Protein AF-A0A818XNA2-F1 (afdb_monomer_lite)

Structure (mmCIF, N/CA/C/O backbone):
data_AF-A0A818XNA2-F1
#
_entry.id   AF-A0A818XNA2-F1
#
loop_
_atom_site.group_PDB
_atom_site.id
_atom_site.type_symbol
_atom_site.label_atom_id
_atom_site.label_alt_id
_atom_site.label_comp_id
_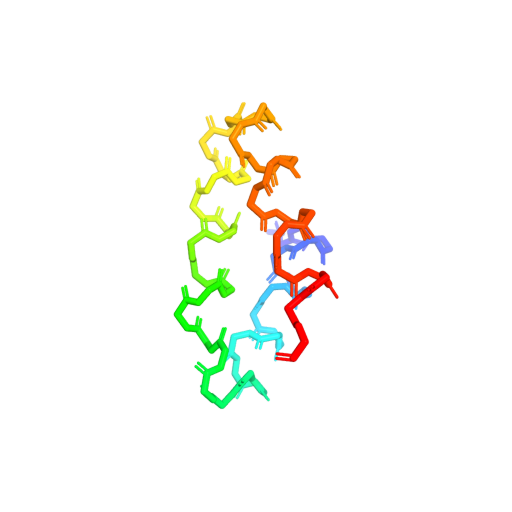atom_site.label_asym_id
_atom_site.label_entity_id
_atom_site.label_seq_id
_atom_site.pdbx_PDB_ins_code
_atom_site.Cartn_x
_atom_site.Cartn_y
_atom_site.Cartn_z
_atom_site.occupancy
_atom_site.B_iso_or_equiv
_atom_site.auth_seq_id
_atom_site.auth_comp_id
_atom_site.auth_asym_id
_atom_site.auth_atom_id
_atom_site.pdbx_PDB_model_num
ATOM 1 N N . MET A 1 1 ? 6.862 -8.582 17.529 1.00 50.19 1 MET A N 1
ATOM 2 C CA . MET A 1 1 ? 6.534 -9.610 16.519 1.00 50.19 1 MET A CA 1
ATOM 3 C C . MET A 1 1 ? 6.039 -8.872 15.291 1.00 50.19 1 MET A C 1
ATOM 5 O O . MET A 1 1 ? 4.947 -8.331 15.367 1.00 50.19 1 MET A O 1
ATOM 9 N N . SER A 1 2 ? 6.840 -8.766 14.228 1.00 61.12 2 SER A N 1
ATOM 10 C CA . SER A 1 2 ? 6.362 -8.145 12.985 1.00 61.12 2 SER A CA 1
ATOM 11 C C . SER A 1 2 ? 5.447 -9.105 12.246 1.00 61.12 2 SER A C 1
ATOM 13 O O . SER A 1 2 ? 5.711 -10.310 12.189 1.00 61.12 2 SER A O 1
ATOM 15 N N . SER A 1 3 ? 4.356 -8.579 11.701 1.00 81.81 3 SER A N 1
ATOM 16 C CA . SER A 1 3 ? 3.460 -9.385 10.878 1.00 81.81 3 SER A CA 1
ATOM 17 C C . SER A 1 3 ? 4.160 -9.770 9.569 1.00 81.81 3 SER A C 1
ATOM 19 O O . SER A 1 3 ? 5.022 -9.045 9.071 1.00 81.81 3 SER A O 1
ATOM 21 N N . ARG A 1 4 ? 3.774 -10.904 8.967 1.00 90.44 4 ARG A N 1
ATOM 22 C CA . ARG A 1 4 ? 4.276 -11.304 7.636 1.00 90.44 4 ARG A CA 1
ATOM 23 C C . ARG A 1 4 ? 4.103 -10.198 6.586 1.00 90.44 4 ARG A C 1
ATOM 25 O O . ARG A 1 4 ? 4.922 -10.087 5.682 1.00 90.44 4 ARG A O 1
ATOM 32 N N . VAL A 1 5 ? 3.056 -9.385 6.728 1.00 87.25 5 VAL A N 1
ATOM 33 C CA . VAL A 1 5 ? 2.750 -8.274 5.821 1.00 87.25 5 VAL A CA 1
ATOM 34 C C . VAL A 1 5 ? 3.755 -7.132 5.977 1.00 87.25 5 VAL A C 1
ATOM 36 O O . VAL A 1 5 ? 4.237 -6.620 4.977 1.00 87.25 5 VAL A O 1
ATOM 39 N N . GLU A 1 6 ? 4.137 -6.775 7.204 1.00 87.50 6 GLU A N 1
ATOM 40 C CA . GLU A 1 6 ? 5.143 -5.728 7.454 1.00 87.50 6 GLU A CA 1
ATOM 41 C C . GLU A 1 6 ? 6.518 -6.102 6.897 1.00 87.50 6 GLU A C 1
ATOM 43 O O . GLU A 1 6 ? 7.199 -5.262 6.312 1.00 87.50 6 GLU A O 1
ATOM 48 N N . VAL A 1 7 ? 6.918 -7.370 7.039 1.00 92.06 7 VAL A N 1
ATOM 49 C CA . VAL A 1 7 ? 8.179 -7.867 6.467 1.00 92.06 7 VAL A CA 1
ATOM 50 C C . VAL A 1 7 ? 8.151 -7.742 4.944 1.00 92.06 7 VAL A C 1
ATOM 52 O O . VAL A 1 7 ? 9.063 -7.164 4.358 1.00 92.06 7 VAL A O 1
ATOM 55 N N . TYR A 1 8 ? 7.064 -8.194 4.315 1.00 91.56 8 TYR A N 1
ATOM 56 C CA . TYR A 1 8 ? 6.886 -8.098 2.868 1.00 91.56 8 TYR A CA 1
ATOM 57 C C . TYR A 1 8 ? 6.900 -6.646 2.365 1.00 91.56 8 TYR A C 1
ATOM 59 O O . TYR A 1 8 ? 7.571 -6.330 1.384 1.00 91.56 8 TYR A O 1
ATOM 67 N N . LEU A 1 9 ? 6.184 -5.742 3.040 1.00 90.56 9 LEU A N 1
ATOM 68 C CA . LEU A 1 9 ? 6.136 -4.328 2.662 1.00 90.56 9 LEU A CA 1
ATOM 69 C C . LEU A 1 9 ? 7.502 -3.655 2.817 1.00 90.56 9 LEU A C 1
ATOM 71 O O . LEU A 1 9 ? 7.885 -2.872 1.951 1.00 90.56 9 LEU A O 1
ATOM 75 N N . ASN A 1 10 ? 8.271 -3.980 3.858 1.00 89.81 10 ASN A N 1
ATOM 76 C CA . ASN A 1 10 ? 9.632 -3.463 4.008 1.00 89.81 10 ASN A CA 1
ATOM 77 C C . ASN A 1 10 ? 10.554 -3.911 2.869 1.00 89.81 10 ASN A C 1
ATOM 79 O O . ASN A 1 10 ? 11.240 -3.072 2.289 1.00 89.81 10 ASN A O 1
ATOM 83 N N . GLU A 1 11 ? 10.517 -5.187 2.483 1.00 91.44 11 GLU A N 1
ATOM 84 C CA . GLU A 1 11 ? 11.289 -5.679 1.334 1.00 91.44 11 GLU A CA 1
ATOM 85 C C . GLU A 1 11 ? 10.887 -4.972 0.033 1.00 91.44 11 GLU A C 1
ATOM 87 O O . GLU A 1 11 ? 11.745 -4.585 -0.763 1.00 91.44 11 GLU A O 1
ATOM 92 N N . ARG A 1 12 ? 9.584 -4.760 -0.186 1.00 91.00 12 ARG A N 1
ATOM 93 C CA . ARG A 1 12 ? 9.081 -4.080 -1.385 1.00 91.00 12 ARG A CA 1
ATOM 94 C C . ARG A 1 12 ? 9.409 -2.593 -1.424 1.00 91.00 12 ARG A C 1
ATOM 96 O O . ARG A 1 12 ? 9.740 -2.102 -2.496 1.00 91.00 12 ARG A O 1
ATOM 103 N N . LYS A 1 13 ? 9.391 -1.893 -0.290 1.00 89.69 13 LYS A N 1
ATOM 104 C CA . LYS A 1 13 ? 9.833 -0.492 -0.204 1.00 89.69 13 LYS A CA 1
ATOM 105 C C . LYS A 1 13 ? 11.330 -0.361 -0.485 1.00 89.69 13 LYS A C 1
ATOM 107 O O . LYS A 1 13 ? 11.719 0.496 -1.271 1.00 89.69 13 LYS A O 1
ATOM 112 N N . SER A 1 14 ? 12.162 -1.232 0.093 1.00 87.25 14 SER A N 1
ATOM 113 C CA . SER A 1 14 ? 13.617 -1.204 -0.118 1.00 87.25 14 SER A CA 1
ATOM 114 C C . SER A 1 14 ? 14.023 -1.570 -1.548 1.00 87.25 14 SER A C 1
ATOM 116 O O . SER A 1 14 ? 14.927 -0.950 -2.100 1.00 87.25 14 SER A O 1
ATOM 118 N N . ASN A 1 15 ? 13.338 -2.534 -2.167 1.00 87.50 15 ASN A N 1
ATOM 119 C CA . ASN A 1 15 ? 13.640 -2.994 -3.527 1.00 87.50 15 ASN A CA 1
ATOM 120 C C . ASN A 1 15 ? 12.823 -2.275 -4.614 1.00 87.50 15 ASN A C 1
ATOM 122 O O . ASN A 1 15 ? 13.000 -2.543 -5.800 1.00 87.50 15 ASN A O 1
ATOM 126 N N . GLY A 1 16 ? 11.898 -1.398 -4.224 1.00 76.88 16 GLY A N 1
ATOM 127 C CA . GLY A 1 16 ? 10.880 -0.830 -5.107 1.00 76.88 16 GLY A CA 1
ATOM 128 C C . GLY A 1 16 ? 11.392 0.232 -6.074 1.00 76.88 16 GLY A C 1
ATOM 129 O O . GLY A 1 16 ? 10.696 0.538 -7.039 1.00 76.88 16 GLY A O 1
ATOM 130 N N . GLY A 1 17 ? 12.585 0.793 -5.851 1.00 86.31 17 GLY A N 1
ATOM 131 C CA . GLY A 1 17 ? 13.155 1.838 -6.705 1.00 86.31 17 GLY A CA 1
ATOM 132 C C . GLY A 1 17 ? 12.169 2.993 -6.917 1.00 86.31 17 GLY A C 1
ATOM 133 O O . GLY A 1 17 ? 11.743 3.633 -5.959 1.00 86.31 17 GLY A O 1
ATOM 134 N N . ALA A 1 18 ? 11.762 3.218 -8.169 1.00 85.00 18 ALA A N 1
ATOM 135 C CA . ALA A 1 18 ? 10.788 4.250 -8.535 1.00 85.00 18 ALA A CA 1
ATOM 136 C C . ALA A 1 18 ? 9.382 4.040 -7.938 1.00 85.00 18 ALA A C 1
ATOM 138 O O . ALA A 1 18 ? 8.631 5.002 -7.848 1.00 85.00 18 ALA A O 1
ATOM 139 N N . LEU A 1 19 ? 9.043 2.813 -7.523 1.00 87.69 19 LEU A N 1
ATOM 140 C CA . LEU A 1 19 ? 7.749 2.446 -6.937 1.00 87.69 19 LEU A CA 1
ATOM 141 C C . LEU A 1 19 ? 7.740 2.499 -5.399 1.00 87.69 19 LEU A C 1
ATOM 143 O O . LEU A 1 19 ? 6.761 2.099 -4.768 1.00 87.69 19 LEU A O 1
ATOM 147 N N . ALA A 1 20 ? 8.843 2.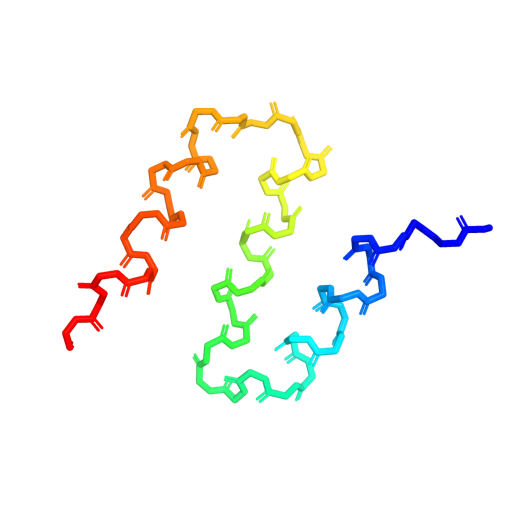914 -4.764 1.00 88.25 20 ALA A N 1
ATOM 148 C CA . ALA A 1 20 ? 8.964 2.903 -3.305 1.00 88.25 20 ALA A CA 1
ATOM 149 C C . ALA A 1 20 ? 7.905 3.787 -2.615 1.00 88.25 20 ALA A C 1
ATOM 151 O O . ALA A 1 20 ? 7.400 3.422 -1.552 1.00 88.25 20 ALA A O 1
ATOM 152 N N . ASN A 1 21 ? 7.528 4.909 -3.236 1.0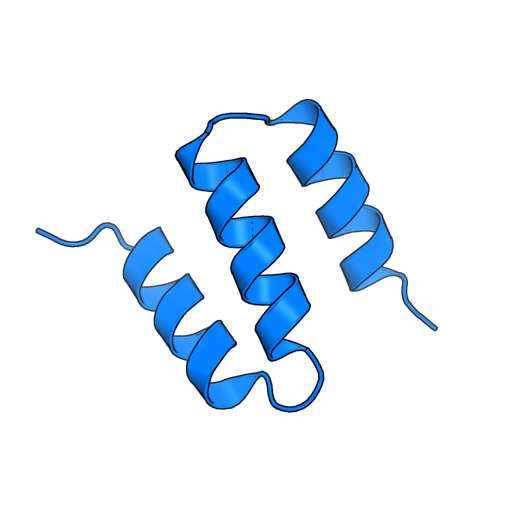0 88.88 21 ASN A N 1
ATOM 153 C CA . ASN A 1 21 ? 6.504 5.815 -2.711 1.00 88.88 21 ASN A CA 1
ATOM 154 C C . ASN A 1 21 ? 5.103 5.197 -2.775 1.00 88.88 21 ASN A C 1
ATOM 156 O O . ASN A 1 21 ? 4.326 5.319 -1.834 1.00 88.88 21 ASN A O 1
ATOM 160 N N . GLU A 1 22 ? 4.794 4.477 -3.846 1.00 91.62 22 GLU A N 1
ATOM 161 C CA . GLU A 1 22 ? 3.537 3.757 -4.002 1.00 91.62 22 GLU A CA 1
ATOM 162 C C . GLU A 1 22 ? 3.425 2.635 -2.965 1.00 91.62 22 GLU A C 1
ATOM 164 O O . GLU A 1 22 ? 2.370 2.455 -2.362 1.00 91.62 22 GLU A O 1
ATOM 169 N N . TRP A 1 23 ? 4.522 1.927 -2.676 1.00 92.81 23 TRP A N 1
ATOM 170 C CA . TRP A 1 23 ? 4.547 0.939 -1.594 1.00 92.81 23 TRP A CA 1
ATOM 171 C C . TRP A 1 23 ? 4.327 1.560 -0.207 1.00 92.81 23 TRP A C 1
ATOM 173 O O . TRP A 1 23 ? 3.639 0.952 0.616 1.00 92.81 23 TRP A O 1
ATOM 183 N N . LEU A 1 24 ? 4.859 2.761 0.053 1.00 92.44 24 LEU A N 1
ATOM 184 C CA . LEU A 1 24 ? 4.589 3.513 1.289 1.00 92.44 24 LEU A CA 1
ATOM 185 C C . LEU A 1 24 ? 3.109 3.903 1.408 1.00 92.44 24 LEU A C 1
ATOM 187 O O . LEU A 1 24 ? 2.516 3.787 2.480 1.00 92.44 24 LEU A O 1
ATOM 191 N N . GLU A 1 25 ? 2.496 4.330 0.308 1.00 93.75 25 GLU A N 1
ATOM 192 C CA . GLU A 1 25 ? 1.078 4.690 0.278 1.00 93.75 25 GLU A CA 1
ATOM 193 C C . GLU A 1 25 ? 0.177 3.470 0.531 1.00 93.75 25 GLU A C 1
ATOM 195 O O . GLU A 1 25 ? -0.730 3.526 1.363 1.00 93.75 25 GLU A O 1
ATOM 200 N N . LEU A 1 26 ? 0.473 2.333 -0.108 1.00 94.00 26 LEU A N 1
ATOM 201 C CA . LEU A 1 26 ? -0.244 1.075 0.119 1.00 94.00 26 LEU A CA 1
ATOM 202 C C . LEU A 1 26 ? -0.120 0.588 1.573 1.00 94.00 26 LEU A C 1
ATOM 204 O O . LEU A 1 26 ? -1.102 0.124 2.154 1.00 94.00 26 LEU A O 1
ATOM 208 N N . GLU A 1 27 ? 1.060 0.722 2.186 1.00 94.25 27 GLU A N 1
ATOM 209 C CA . GLU A 1 27 ? 1.261 0.413 3.606 1.00 94.25 27 GLU A CA 1
ATOM 210 C C . GLU A 1 27 ? 0.408 1.312 4.511 1.00 94.25 27 GLU A C 1
ATOM 212 O O . GLU A 1 27 ? -0.231 0.814 5.439 1.00 94.25 27 GLU A O 1
ATOM 217 N N . SER A 1 28 ? 0.351 2.616 4.224 1.00 94.81 28 SER A N 1
ATOM 218 C CA . SER A 1 28 ? -0.455 3.571 4.992 1.00 94.81 28 SER A CA 1
ATOM 219 C C . SER A 1 28 ? -1.947 3.219 4.962 1.00 94.81 28 SER A C 1
ATOM 221 O O . SER A 1 28 ? -2.604 3.178 6.009 1.00 94.81 28 SER A O 1
ATOM 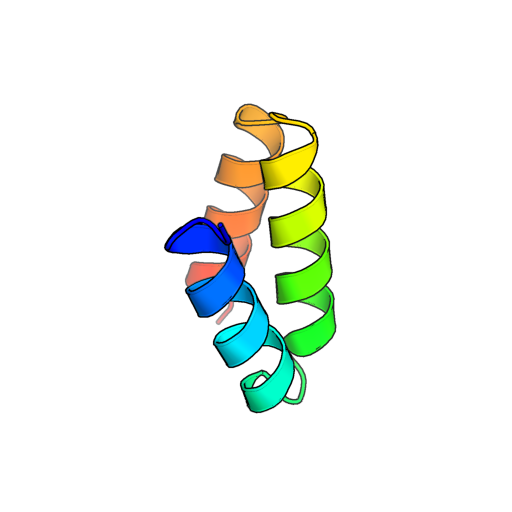223 N N . LEU A 1 29 ? -2.473 2.878 3.781 1.00 95.75 29 LEU A N 1
ATOM 224 C CA . LEU A 1 29 ? -3.864 2.455 3.601 1.00 95.75 29 LEU A CA 1
ATOM 225 C C . LEU A 1 29 ? -4.164 1.135 4.331 1.00 95.75 29 LEU A C 1
ATOM 227 O O . LEU A 1 29 ? -5.208 1.012 4.977 1.00 95.75 29 LEU A O 1
ATOM 231 N N . TYR A 1 30 ? -3.237 0.173 4.282 1.00 94.25 30 TYR A N 1
ATOM 232 C CA . TYR A 1 30 ? -3.347 -1.104 4.992 1.00 94.25 30 TYR A CA 1
ATOM 233 C C . TYR A 1 30 ? -3.371 -0.919 6.517 1.00 94.25 30 TYR A C 1
ATOM 235 O O . TYR A 1 30 ? -4.263 -1.441 7.189 1.00 94.25 30 TYR A O 1
ATOM 243 N N . GLN A 1 31 ? -2.439 -0.135 7.071 1.00 93.69 31 GLN A N 1
ATOM 244 C CA . GLN A 1 31 ? -2.364 0.140 8.513 1.00 93.69 31 GLN A CA 1
ATOM 245 C C . GLN A 1 31 ? -3.599 0.900 9.016 1.00 93.69 31 GLN A C 1
ATOM 247 O O . GLN A 1 31 ? -4.118 0.612 10.095 1.00 93.69 31 GLN A O 1
ATOM 252 N N . SER A 1 32 ? -4.127 1.807 8.191 1.00 96.06 32 SER A N 1
ATOM 253 C CA . SER A 1 32 ? -5.344 2.574 8.481 1.00 96.06 32 SER A CA 1
ATOM 254 C C . SER A 1 32 ? -6.635 1.775 8.260 1.00 96.06 32 SER A C 1
ATOM 256 O O . SER A 1 32 ? -7.722 2.277 8.538 1.00 96.06 32 SER A O 1
ATOM 258 N N . ARG A 1 33 ? -6.535 0.528 7.769 1.00 94.88 33 ARG A N 1
ATOM 259 C CA . ARG A 1 33 ? -7.664 -0.359 7.430 1.00 94.88 33 ARG A CA 1
ATOM 260 C C . ARG A 1 33 ? -8.646 0.261 6.427 1.00 94.88 33 ARG A C 1
ATOM 262 O O . ARG A 1 33 ? -9.839 -0.047 6.438 1.00 94.88 33 ARG A O 1
ATOM 269 N N . LEU A 1 34 ? -8.147 1.118 5.538 1.00 96.94 34 LEU A N 1
ATOM 270 C CA . LEU A 1 34 ? -8.922 1.759 4.474 1.00 96.94 34 LEU A CA 1
ATOM 271 C C . LEU A 1 34 ? -9.036 0.814 3.273 1.00 96.94 34 LEU A C 1
ATOM 273 O O . LEU A 1 34 ? -8.458 1.043 2.214 1.00 96.94 34 LEU A O 1
ATOM 277 N N . TRP A 1 35 ? -9.766 -0.288 3.449 1.00 95.81 35 TRP A N 1
ATOM 278 C CA . TRP A 1 35 ? -9.790 -1.396 2.487 1.00 95.81 35 TRP A CA 1
ATOM 279 C C . TRP A 1 35 ? -10.316 -1.013 1.103 1.00 95.81 35 TRP A C 1
ATOM 281 O O . TRP A 1 35 ? -9.841 -1.551 0.103 1.00 95.81 35 TRP A O 1
ATOM 291 N N . HIS A 1 36 ? -11.274 -0.086 1.040 1.00 96.62 36 HIS A N 1
ATOM 292 C CA . HIS A 1 36 ? -11.818 0.392 -0.229 1.00 96.62 36 HIS A CA 1
ATOM 293 C C . HIS A 1 36 ? -10.743 1.110 -1.052 1.00 96.62 36 HIS A C 1
ATOM 295 O O . HIS A 1 36 ? -10.403 0.658 -2.144 1.00 96.62 36 HIS A O 1
ATOM 301 N N . GLU A 1 37 ? -10.133 2.146 -0.473 1.00 96.12 37 GLU A N 1
ATOM 3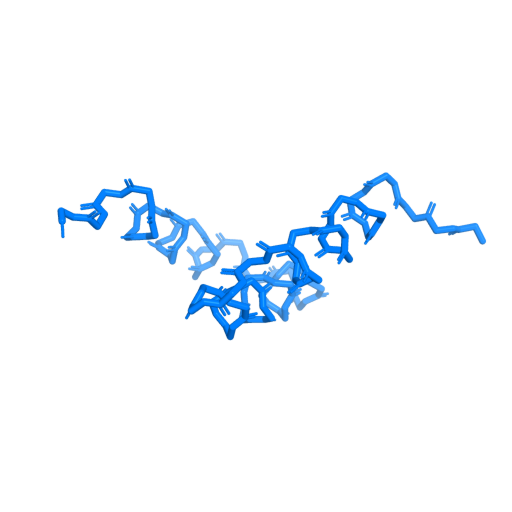02 C CA . GLU A 1 37 ? -9.050 2.906 -1.103 1.00 96.12 37 GLU A CA 1
ATOM 303 C C . GLU A 1 37 ? -7.850 2.016 -1.431 1.00 96.12 37 GLU A C 1
ATOM 305 O O . GLU A 1 37 ? -7.296 2.101 -2.525 1.00 96.12 37 GLU A O 1
ATOM 310 N N . LEU A 1 38 ? -7.489 1.095 -0.529 1.00 95.88 38 LEU A N 1
ATOM 311 C CA . LEU A 1 38 ? -6.424 0.126 -0.775 1.00 95.88 38 LEU A CA 1
ATOM 312 C C . LEU A 1 38 ? -6.716 -0.720 -2.020 1.00 95.88 38 LEU A C 1
ATOM 314 O O . LEU A 1 38 ? -5.837 -0.902 -2.855 1.00 95.88 38 LEU A O 1
ATOM 318 N N . THR A 1 39 ? -7.946 -1.212 -2.175 1.00 95.56 39 THR A N 1
ATOM 319 C CA . THR A 1 39 ? -8.334 -2.034 -3.333 1.00 95.56 39 THR A CA 1
ATOM 320 C C . THR A 1 39 ? -8.229 -1.241 -4.633 1.00 95.56 39 THR A C 1
ATOM 322 O O . THR A 1 39 ? -7.662 -1.735 -5.611 1.00 95.56 39 THR A O 1
ATOM 325 N N . LEU A 1 40 ? -8.719 0.003 -4.641 1.00 95.69 40 LEU A N 1
ATOM 326 C CA . LEU A 1 40 ? -8.621 0.889 -5.803 1.00 95.69 40 LEU A CA 1
ATOM 327 C C . LEU A 1 40 ? -7.157 1.168 -6.156 1.00 95.69 40 LEU A C 1
ATOM 329 O O . LEU A 1 40 ? -6.749 1.002 -7.306 1.00 95.69 40 LEU A O 1
ATOM 333 N N . ARG A 1 41 ? -6.339 1.519 -5.158 1.00 93.50 41 ARG A N 1
ATOM 334 C CA . ARG A 1 41 ? -4.931 1.866 -5.359 1.00 93.50 41 ARG A CA 1
ATOM 335 C C . ARG A 1 41 ? -4.095 0.675 -5.820 1.00 93.50 41 ARG A C 1
ATOM 337 O O . ARG A 1 41 ? -3.285 0.843 -6.726 1.00 93.50 41 ARG A O 1
ATOM 344 N N . VAL A 1 42 ? -4.316 -0.520 -5.261 1.00 92.81 42 VAL A N 1
ATOM 345 C CA . VAL A 1 42 ? -3.664 -1.766 -5.707 1.00 92.81 42 VAL A CA 1
ATOM 346 C C . VAL A 1 42 ? -4.057 -2.100 -7.141 1.00 92.81 42 VAL A C 1
ATOM 348 O O . VAL A 1 42 ? -3.194 -2.448 -7.942 1.00 92.81 42 VAL A O 1
ATOM 351 N N . THR A 1 43 ? -5.337 -1.957 -7.490 1.00 93.31 43 THR A N 1
ATOM 352 C CA . THR A 1 43 ? -5.807 -2.208 -8.859 1.00 93.31 43 THR A CA 1
ATOM 353 C C . THR A 1 43 ? 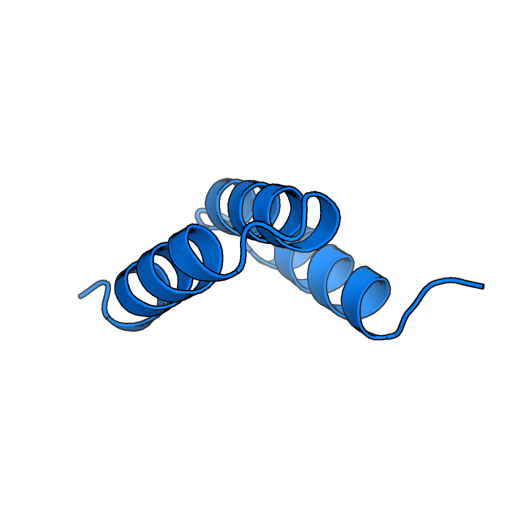-5.093 -1.286 -9.843 1.00 93.31 43 THR A C 1
ATOM 355 O O . THR A 1 43 ? -4.525 -1.768 -10.820 1.00 93.31 43 THR A O 1
ATOM 358 N N . SER A 1 44 ? -5.026 0.013 -9.549 1.00 90.75 44 SER A N 1
ATOM 359 C CA . SER A 1 44 ? -4.292 0.975 -10.378 1.00 90.75 44 SER A CA 1
ATOM 360 C C . SER A 1 44 ? -2.783 0.717 -10.405 1.00 90.75 44 SER A C 1
ATOM 362 O O . SER A 1 44 ? -2.147 0.949 -11.425 1.00 90.75 44 SER A O 1
ATOM 364 N N . PHE A 1 45 ? -2.196 0.240 -9.303 1.00 89.06 45 PHE A N 1
ATOM 365 C CA . PHE A 1 45 ? -0.770 -0.083 -9.217 1.00 89.06 45 PHE A CA 1
ATOM 366 C C . PHE A 1 45 ? -0.384 -1.277 -10.103 1.00 89.06 45 PHE A C 1
ATOM 368 O O . PHE A 1 45 ? 0.650 -1.231 -10.760 1.00 89.06 45 PHE A O 1
ATOM 375 N N . VAL A 1 46 ? -1.212 -2.327 -10.142 1.00 87.38 46 VAL A N 1
ATOM 376 C CA . VAL A 1 46 ? -0.952 -3.545 -10.934 1.00 87.38 46 VAL A CA 1
ATOM 377 C C . VAL A 1 46 ? -1.197 -3.329 -12.429 1.00 87.38 46 VAL A C 1
ATOM 379 O O . VAL A 1 46 ? -0.476 -3.894 -13.242 1.00 87.38 46 VAL A O 1
ATOM 382 N N . HIS A 1 47 ? -2.189 -2.513 -12.796 1.00 88.12 47 HIS A N 1
ATOM 383 C CA . HIS A 1 47 ? -2.556 -2.247 -14.196 1.00 88.12 47 HIS A CA 1
ATOM 384 C C . HIS A 1 47 ? -1.868 -1.009 -14.784 1.00 88.12 47 HIS A C 1
ATOM 386 O O . HIS A 1 47 ? -2.328 -0.459 -15.783 1.00 88.12 47 HIS A O 1
ATOM 392 N N . ARG A 1 48 ? -0.805 -0.524 -14.142 1.00 72.38 48 ARG A N 1
ATOM 393 C CA . ARG A 1 48 ? -0.025 0.598 -14.650 1.00 72.38 48 ARG A CA 1
ATOM 394 C C . ARG A 1 48 ? 0.796 0.110 -15.852 1.00 72.38 48 ARG A C 1
ATOM 396 O O . ARG A 1 48 ? 1.781 -0.594 -15.649 1.00 72.38 48 ARG A O 1
ATOM 403 N N . ASP A 1 49 ? 0.315 0.436 -17.054 1.00 50.38 49 ASP A N 1
ATOM 404 C CA . ASP A 1 49 ? 0.976 0.216 -18.357 1.00 50.38 49 ASP A CA 1
ATOM 405 C C . ASP A 1 49 ? 2.348 0.915 -18.416 1.00 50.38 49 ASP A C 1
ATOM 407 O O . ASP A 1 49 ? 2.432 2.094 -17.980 1.00 50.38 49 ASP A O 1
#

pLDDT: mean 88.59, std 10.15, range [50.19, 96.94]

Radius of gyration: 10.86 Å; chains: 1; bounding box: 26×17×35 Å

Sequence (49 aa):
MSSRVEVYLNERKSNGGALANEWLELESLYQSRLWHELTLRVTSFVHRD

Secondary structure (DSSP, 8-state):
---HHHHHHHHHHHH-GGGHHHHHHHHHHHHTT-HHHHHHHHHHHHT--

Foldseek 3Di:
DDDPVNVVLVVCLVVVVVCNVLSVVLVVCVVVVVVVVNVVSVVCVVPPD

Organism: NCBI:txid433720